Protein AF-A0A1X7UIF7-F1 (afdb_monomer)

Foldseek 3Di:
DPPFDAAAPVCLVVVLVLCVVFPNDLVLLQLLLVLLQHDPVQLVVQCVVQPPNSVSSNSVSSNCQRVVHHCNVVCVGNTLVSNLRSCVSSVVPRSSVSD

pLDDT: mean 93.39, std 8.25, range [45.44, 98.5]

Organism: Amphimedon queenslandica (NCBI:txid400682)

Solvent-accessible surface area (backbone atoms only — not comparable to full-atom values): 5328 Å² total; per-residue (Å²): 129,81,77,76,52,79,54,38,65,88,45,51,64,58,55,53,50,48,46,66,74,30,84,54,63,49,86,48,34,66,56,32,28,46,49,44,22,44,46,70,69,59,51,52,50,40,47,68,77,29,69,93,33,41,67,54,36,39,51,51,41,52,49,42,28,30,68,44,40,78,42,7,55,84,61,71,31,38,27,60,67,38,51,35,50,11,26,46,78,54,74,33,44,74,32,31,78,69,109

Radius of gyration: 12.22 Å; Cα contacts (8 Å, |Δi|>4): 128; chains: 1; bounding box: 25×36×28 Å

Secondary structure (DSSP, 8-state):
-----B--GGGHHHHHHHHHHTT--GGGHHHHHHHTT--HHHHHHHHHHSTT-HHHHHHHHHHHHHTT-TTTTTTT-SBHHHHHHHHHTTT-HHHHTT-

Nearest PDB structures (foldseek):
  2of5-assembly1_L  TM=7.338E-01  e=3.412E-02  Homo sapiens
  5wvc-assembly1_F  TM=6.423E-01  e=1.459E+00  Homo sapiens
  7nsu-assembly1_D  TM=1.682E-01  e=9.543E+00  Escherichia coli

Structure (mmCIF, N/CA/C/O backbone):
data_AF-A0A1X7UIF7-F1
#
_entry.id   AF-A0A1X7UIF7-F1
#
loop_
_atom_site.group_PDB
_atom_site.id
_atom_site.type_symbol
_atom_site.label_atom_id
_atom_site.label_alt_id
_atom_site.label_comp_id
_atom_site.label_asym_id
_atom_site.label_entity_id
_atom_site.label_seq_id
_atom_site.pdbx_PDB_ins_code
_atom_site.Cartn_x
_atom_site.Cartn_y
_atom_site.Cartn_z
_atom_site.occupancy
_atom_site.B_iso_or_equiv
_atom_site.auth_seq_id
_atom_site.auth_comp_id
_atom_site.auth_asym_id
_atom_site.auth_atom_id
_atom_site.pdbx_PDB_model_num
ATOM 1 N N . ILE A 1 1 ? -1.557 21.557 -12.175 1.00 45.44 1 ILE A N 1
ATOM 2 C CA . ILE A 1 1 ? -1.476 20.083 -12.188 1.00 45.44 1 ILE A CA 1
ATOM 3 C C . ILE A 1 1 ? -0.049 19.794 -11.777 1.00 45.44 1 ILE A C 1
ATOM 5 O O . ILE A 1 1 ? 0.831 19.921 -12.618 1.00 45.44 1 ILE A O 1
ATOM 9 N N . GLU A 1 2 ? 0.212 19.625 -10.481 1.00 48.97 2 GLU A N 1
ATOM 10 C CA . GLU A 1 2 ? 1.509 19.074 -10.079 1.00 48.97 2 GLU A CA 1
ATOM 11 C C . GLU A 1 2 ? 1.624 17.710 -10.758 1.00 48.97 2 GLU A C 1
ATOM 13 O O . GLU A 1 2 ? 0.671 16.928 -10.740 1.00 48.97 2 GLU A O 1
ATOM 18 N N . GLU A 1 3 ? 2.711 17.494 -11.496 1.00 59.38 3 GLU A N 1
ATOM 19 C CA . GLU A 1 3 ? 2.938 16.231 -12.186 1.00 59.38 3 GLU A CA 1
ATOM 20 C C . GLU A 1 3 ? 2.932 15.109 -11.150 1.00 59.38 3 GLU A C 1
ATOM 22 O O . GLU A 1 3 ? 3.754 15.083 -10.238 1.00 59.38 3 GLU A O 1
ATOM 27 N N . ASP A 1 4 ? 1.979 14.192 -11.285 1.00 82.06 4 ASP A N 1
ATOM 28 C CA . ASP A 1 4 ? 1.869 13.028 -10.420 1.00 82.06 4 ASP A CA 1
ATOM 29 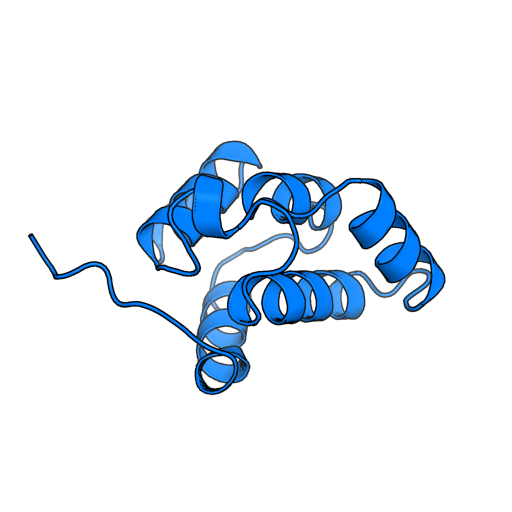C C . ASP A 1 4 ? 3.068 12.100 -10.677 1.00 82.06 4 ASP A C 1
ATOM 31 O O . ASP A 1 4 ? 3.144 11.392 -11.689 1.00 82.06 4 ASP A O 1
ATOM 35 N N . VAL A 1 5 ? 4.059 12.197 -9.789 1.00 90.06 5 VAL A N 1
ATOM 36 C CA . VAL A 1 5 ? 5.385 11.594 -9.947 1.00 90.06 5 VAL A CA 1
ATOM 37 C C . VAL A 1 5 ? 5.306 10.073 -9.854 1.00 90.06 5 VAL A C 1
ATOM 39 O O . VAL A 1 5 ? 4.744 9.516 -8.912 1.00 90.06 5 VAL A O 1
ATOM 42 N N . LEU A 1 6 ? 5.946 9.390 -10.809 1.00 93.75 6 LEU A N 1
ATOM 43 C CA . LEU A 1 6 ? 6.175 7.950 -10.727 1.00 93.75 6 LEU A CA 1
ATOM 44 C C . LEU A 1 6 ? 7.219 7.639 -9.656 1.00 93.75 6 LEU A C 1
ATOM 46 O O . LEU A 1 6 ? 8.404 7.958 -9.786 1.00 93.75 6 LEU A O 1
ATOM 50 N N . LEU A 1 7 ? 6.768 6.941 -8.627 1.00 96.19 7 LEU A N 1
ATOM 51 C CA . LEU A 1 7 ? 7.590 6.419 -7.559 1.00 96.19 7 LEU A CA 1
ATOM 52 C C . LEU A 1 7 ? 8.181 5.060 -7.955 1.00 96.19 7 LEU A C 1
ATOM 54 O O . LEU A 1 7 ? 7.792 4.399 -8.920 1.00 96.19 7 LEU A O 1
ATOM 58 N N . ASN A 1 8 ? 9.201 4.672 -7.206 1.00 96.31 8 ASN A N 1
ATOM 59 C CA . ASN A 1 8 ? 9.926 3.414 -7.343 1.00 96.31 8 ASN A CA 1
ATOM 60 C C . ASN A 1 8 ? 10.548 3.062 -5.989 1.00 96.31 8 ASN A C 1
ATOM 62 O O . ASN A 1 8 ? 10.529 3.889 -5.075 1.00 96.31 8 ASN A O 1
ATOM 66 N N . ILE A 1 9 ? 11.147 1.877 -5.876 1.00 97.69 9 ILE A N 1
ATOM 67 C CA . ILE A 1 9 ? 11.664 1.333 -4.611 1.00 97.69 9 ILE A CA 1
ATOM 68 C C . ILE A 1 9 ? 12.599 2.277 -3.830 1.00 97.69 9 ILE A C 1
ATOM 70 O O . ILE A 1 9 ? 12.641 2.214 -2.603 1.00 97.69 9 ILE A O 1
ATOM 74 N N . LYS A 1 10 ? 13.306 3.208 -4.493 1.00 97.31 10 LYS A N 1
ATOM 75 C CA . LYS A 1 10 ? 14.176 4.192 -3.820 1.00 97.31 10 LYS A CA 1
ATOM 76 C C . LYS A 1 10 ? 13.401 5.161 -2.920 1.00 97.31 10 LYS A C 1
ATOM 78 O O . LYS A 1 10 ? 13.978 5.687 -1.978 1.00 97.31 10 LYS A O 1
ATOM 83 N N . HIS A 1 11 ? 12.108 5.349 -3.175 1.00 97.00 11 HIS A N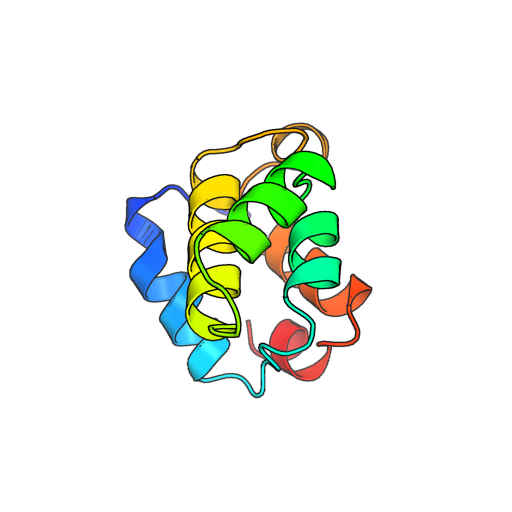 1
ATOM 84 C CA . HIS A 1 11 ? 11.218 6.219 -2.404 1.00 97.00 11 HIS A CA 1
ATOM 85 C C . HIS A 1 11 ? 10.565 5.509 -1.209 1.00 97.00 11 HIS A C 1
ATOM 87 O O . HIS A 1 11 ? 9.808 6.133 -0.469 1.00 97.00 11 HIS A O 1
ATOM 93 N N . LEU A 1 12 ? 10.846 4.216 -0.986 1.00 97.56 12 LEU A N 1
ATOM 94 C CA . LEU A 1 12 ? 10.244 3.442 0.107 1.00 97.56 12 LEU A CA 1
ATOM 95 C C . LEU A 1 12 ? 10.441 4.115 1.470 1.00 97.56 12 LEU A C 1
ATOM 97 O O . LEU A 1 12 ? 9.522 4.131 2.288 1.00 97.56 12 LEU A O 1
ATOM 101 N N . HIS A 1 13 ? 11.633 4.664 1.718 1.00 95.75 13 HIS A N 1
ATOM 102 C CA . HIS A 1 13 ? 11.927 5.343 2.977 1.00 95.75 13 HIS A CA 1
ATOM 103 C C . HIS A 1 13 ? 11.040 6.577 3.174 1.00 95.75 13 HIS A C 1
ATOM 105 O O . HIS A 1 13 ? 10.441 6.730 4.238 1.00 95.75 13 HIS A O 1
ATOM 111 N N . ASP A 1 14 ? 10.913 7.408 2.141 1.00 94.62 14 ASP A N 1
ATOM 112 C CA . ASP A 1 14 ? 10.179 8.672 2.202 1.00 94.62 14 ASP A CA 1
ATOM 113 C C . ASP A 1 14 ? 8.675 8.438 2.355 1.00 94.62 14 ASP A C 1
ATOM 115 O O . ASP A 1 14 ? 8.059 8.984 3.271 1.00 94.62 14 ASP A O 1
ATOM 119 N N . VAL A 1 15 ? 8.100 7.542 1.543 1.00 95.31 15 VAL A N 1
ATOM 120 C CA . VAL A 1 15 ? 6.680 7.159 1.629 1.00 95.31 15 VAL A CA 1
ATOM 121 C C . VAL A 1 15 ? 6.355 6.620 3.022 1.00 95.31 15 VAL A C 1
ATOM 123 O O . VAL A 1 15 ? 5.392 7.038 3.661 1.00 95.31 15 VAL A O 1
ATOM 126 N N . ARG A 1 16 ? 7.201 5.730 3.551 1.00 94.25 16 ARG A N 1
ATOM 127 C CA . ARG A 1 16 ? 7.005 5.157 4.887 1.00 94.25 16 ARG A CA 1
ATOM 128 C C . ARG A 1 16 ? 7.140 6.203 5.995 1.00 94.25 16 ARG A C 1
ATOM 130 O O . ARG A 1 16 ? 6.430 6.127 6.997 1.00 94.25 16 ARG A O 1
ATOM 137 N N . MET A 1 17 ? 8.044 7.169 5.841 1.00 92.75 17 MET A N 1
ATOM 138 C CA . MET A 1 17 ? 8.184 8.280 6.781 1.00 92.75 17 MET A CA 1
ATOM 139 C C . MET A 1 17 ? 6.962 9.199 6.767 1.00 92.75 17 MET A C 1
ATOM 141 O O . MET A 1 17 ? 6.564 9.655 7.837 1.00 92.75 17 MET A O 1
ATOM 145 N N . LEU A 1 18 ? 6.349 9.441 5.607 1.00 93.19 18 LEU A N 1
ATOM 146 C CA . LEU A 1 18 ? 5.104 10.205 5.504 1.00 93.19 18 LEU A CA 1
ATOM 147 C C . LEU A 1 18 ? 3.949 9.487 6.200 1.00 93.19 18 LEU A C 1
ATOM 149 O O . LEU A 1 18 ? 3.348 10.078 7.093 1.00 93.19 18 LEU A O 1
ATOM 153 N N . LEU A 1 19 ? 3.735 8.195 5.915 1.00 92.44 19 LEU A N 1
ATOM 154 C CA . LEU A 1 19 ? 2.703 7.405 6.604 1.00 92.44 19 LEU A CA 1
ATOM 155 C C . LEU A 1 19 ? 2.905 7.385 8.127 1.00 92.44 19 LEU A C 1
ATOM 157 O O . LEU A 1 19 ? 1.951 7.452 8.893 1.00 92.44 19 LEU A O 1
ATOM 161 N N . LYS A 1 20 ? 4.156 7.352 8.598 1.00 89.50 20 LYS A N 1
ATOM 162 C CA . LYS A 1 20 ? 4.457 7.411 10.036 1.00 89.50 20 LYS A CA 1
ATOM 163 C C . LYS A 1 20 ? 4.210 8.793 10.655 1.00 89.50 20 LYS A C 1
ATOM 165 O O . LYS A 1 20 ? 3.920 8.875 11.847 1.00 89.50 20 LYS A O 1
ATOM 170 N N . LYS A 1 21 ? 4.423 9.871 9.897 1.00 90.44 21 LYS A N 1
ATOM 171 C CA . LYS A 1 21 ? 4.154 11.245 10.352 1.00 90.44 21 LYS A CA 1
ATOM 172 C C . LYS A 1 21 ? 2.658 11.542 10.372 1.00 90.44 21 LYS A C 1
ATOM 174 O O . LYS A 1 21 ? 2.212 12.305 11.225 1.00 90.44 21 LYS A O 1
ATOM 179 N N . SER A 1 22 ? 1.909 10.931 9.464 1.00 87.44 22 SER A N 1
ATOM 180 C CA . SER A 1 22 ? 0.455 10.905 9.508 1.00 87.44 22 SER A CA 1
ATOM 181 C C . SER A 1 22 ? -0.065 9.950 10.586 1.00 87.44 22 SER A C 1
ATOM 183 O O . SER A 1 22 ? 0.670 9.109 11.101 1.00 87.44 22 SER A O 1
ATOM 185 N N . GLN A 1 23 ? -1.352 10.044 10.916 1.00 85.06 23 GLN A N 1
ATOM 186 C CA . GLN A 1 23 ? -2.006 9.147 11.877 1.00 85.06 23 GLN A CA 1
ATOM 187 C C . GLN A 1 23 ? -2.427 7.810 11.240 1.00 85.06 23 GLN A C 1
ATOM 189 O O . GLN A 1 23 ? -3.460 7.252 11.606 1.00 85.06 23 GLN A O 1
ATOM 194 N N . PHE A 1 24 ? -1.641 7.300 10.286 1.00 90.25 24 PHE A N 1
ATOM 195 C CA . PHE A 1 24 ? -1.960 6.072 9.570 1.00 90.25 24 PHE A CA 1
ATOM 196 C C . PHE A 1 24 ? -2.028 4.879 10.526 1.00 90.25 24 PHE A C 1
ATOM 198 O O . PHE A 1 24 ? -1.090 4.597 11.282 1.00 90.25 24 PHE A O 1
ATOM 205 N N . SER A 1 25 ? -3.133 4.145 10.463 1.00 90.81 25 SER A N 1
ATOM 206 C CA . SER A 1 25 ? -3.324 2.920 11.224 1.00 90.81 25 SER A CA 1
ATOM 207 C C . SER A 1 25 ? -2.796 1.715 10.453 1.00 90.81 25 SER A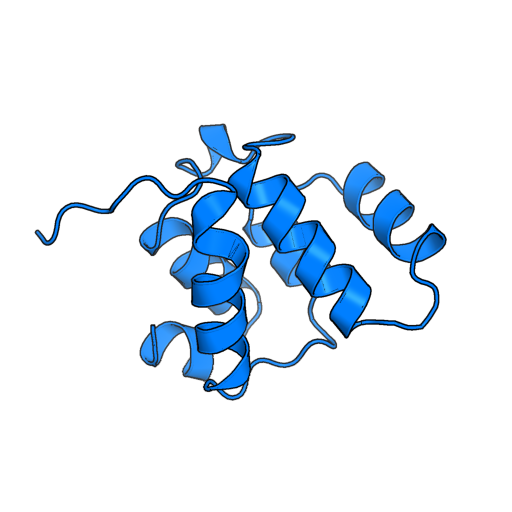 C 1
ATOM 209 O O . SER A 1 25 ? -3.394 1.263 9.480 1.00 90.81 25 SER A O 1
ATOM 211 N N . ASN A 1 26 ? -1.728 1.094 10.960 1.00 90.25 26 ASN A N 1
ATOM 212 C CA . ASN A 1 26 ? -1.218 -0.164 10.400 1.00 90.25 26 ASN A CA 1
ATOM 213 C C . ASN A 1 26 ? -2.222 -1.330 10.514 1.00 90.25 26 ASN A C 1
ATOM 215 O O . ASN A 1 26 ? -1.992 -2.382 9.924 1.00 90.25 26 ASN A O 1
ATOM 219 N N . ALA A 1 27 ? -3.305 -1.194 11.290 1.00 89.19 27 ALA A N 1
ATOM 220 C CA . ALA A 1 27 ? -4.327 -2.235 11.394 1.00 89.19 27 ALA A CA 1
ATOM 221 C C . ALA A 1 27 ? -5.054 -2.466 10.056 1.00 89.19 27 ALA A C 1
ATOM 223 O O . ALA A 1 27 ? -5.407 -3.602 9.753 1.00 89.19 27 ALA A O 1
ATOM 224 N N . GLU A 1 28 ? -5.170 -1.426 9.225 1.00 90.44 28 GLU A N 1
ATOM 225 C CA . GLU A 1 28 ? -5.870 -1.463 7.933 1.00 90.44 28 GLU A CA 1
ATOM 226 C C . GLU A 1 28 ? -4.975 -1.890 6.761 1.00 90.44 28 GLU A C 1
ATOM 228 O O . GLU A 1 28 ? -5.349 -1.745 5.597 1.00 90.44 28 GLU A O 1
ATOM 233 N N . TRP A 1 29 ? -3.789 -2.444 7.039 1.00 95.69 29 TRP A N 1
ATOM 234 C CA . TRP A 1 29 ? -2.795 -2.789 6.015 1.00 95.69 29 TRP A CA 1
ATOM 235 C C . TRP A 1 29 ? -3.347 -3.688 4.900 1.00 95.69 29 TRP A C 1
ATOM 237 O O . TRP A 1 29 ? -2.912 -3.573 3.757 1.00 95.69 29 TRP A O 1
ATOM 247 N N . PHE A 1 30 ? -4.299 -4.571 5.219 1.00 96.19 30 PHE A N 1
ATOM 248 C CA . PHE A 1 30 ? -4.874 -5.501 4.253 1.00 96.19 30 PHE A CA 1
ATOM 249 C C . PHE A 1 30 ? -5.747 -4.766 3.230 1.00 96.19 30 PHE A C 1
ATOM 251 O O . PHE A 1 30 ? -5.537 -4.898 2.026 1.00 96.19 30 PHE A O 1
ATOM 258 N N . ASN A 1 31 ? -6.680 -3.934 3.704 1.00 96.00 31 ASN A N 1
ATOM 259 C CA . ASN A 1 31 ? -7.533 -3.103 2.850 1.00 96.00 31 ASN A CA 1
ATOM 260 C C . ASN A 1 31 ? -6.701 -2.081 2.072 1.00 96.00 31 ASN A C 1
ATOM 262 O O . ASN A 1 31 ? -6.886 -1.908 0.869 1.00 96.00 31 ASN A O 1
ATOM 266 N N . PHE A 1 32 ? -5.718 -1.478 2.741 1.00 96.44 32 PHE A N 1
ATOM 267 C CA . PHE A 1 32 ? -4.751 -0.585 2.119 1.00 96.44 32 PHE A CA 1
ATOM 268 C C . PHE A 1 32 ? -3.996 -1.266 0.964 1.00 96.44 32 PHE A C 1
ATOM 270 O O . PHE A 1 32 ? -3.925 -0.721 -0.135 1.00 96.44 32 PHE A O 1
ATOM 277 N N . GLY A 1 33 ? -3.494 -2.488 1.165 1.00 97.31 33 GLY A N 1
ATOM 278 C CA . GLY A 1 33 ? -2.817 -3.260 0.123 1.00 97.31 33 GLY A CA 1
ATOM 279 C C . GLY A 1 33 ? -3.704 -3.554 -1.093 1.00 97.31 33 GLY A C 1
ATOM 280 O O . GLY A 1 33 ? -3.243 -3.431 -2.227 1.00 97.31 33 GLY A O 1
ATOM 281 N N . LEU A 1 34 ? -4.987 -3.866 -0.877 1.00 97.44 34 LEU A N 1
ATOM 282 C CA . LEU A 1 34 ? -5.959 -4.028 -1.967 1.00 97.44 34 LEU A CA 1
ATOM 283 C C . LEU A 1 34 ? -6.172 -2.715 -2.738 1.00 97.44 34 LEU A C 1
ATOM 285 O O . LEU A 1 34 ? -6.221 -2.724 -3.971 1.00 97.44 34 LEU A O 1
ATOM 289 N N . GLY A 1 35 ? -6.264 -1.586 -2.028 1.00 95.94 35 GLY A N 1
ATOM 290 C CA . GLY A 1 35 ? -6.381 -0.250 -2.623 1.00 95.94 35 GLY A CA 1
ATOM 291 C C . GLY A 1 35 ? -5.200 0.095 -3.534 1.00 95.94 35 GLY A C 1
ATOM 292 O O . GLY A 1 35 ? -5.394 0.630 -4.625 1.00 95.94 35 GLY A O 1
ATOM 293 N N . LEU A 1 36 ? -3.988 -0.314 -3.142 1.00 97.19 36 LEU A N 1
ATOM 294 C CA . LEU A 1 36 ? -2.766 -0.161 -3.941 1.00 97.19 36 LEU A CA 1
ATOM 295 C C . LEU A 1 36 ? -2.726 -1.049 -5.199 1.00 97.19 36 LEU A C 1
ATOM 297 O O . LEU A 1 36 ? -1.849 -0.858 -6.040 1.00 97.19 36 LEU A O 1
ATOM 301 N N . GLY A 1 37 ? -3.650 -2.003 -5.345 1.00 97.38 37 GLY A N 1
ATOM 302 C CA . GLY A 1 37 ? -3.692 -2.942 -6.469 1.00 97.38 37 GLY A CA 1
ATOM 303 C C . GLY A 1 37 ? -2.991 -4.274 -6.216 1.00 97.38 37 GLY A C 1
ATOM 304 O O . GLY A 1 37 ? -2.745 -5.010 -7.168 1.00 97.38 37 GLY A O 1
ATOM 305 N N . LEU A 1 38 ? -2.668 -4.601 -4.962 1.00 98.38 38 LEU A N 1
ATOM 306 C CA . LEU A 1 38 ? -2.125 -5.913 -4.616 1.00 98.38 38 LEU A CA 1
ATOM 307 C C . LEU A 1 38 ? -3.243 -6.946 -4.537 1.00 98.38 38 LEU A C 1
ATOM 309 O O . LEU A 1 38 ? -4.335 -6.677 -4.032 1.00 98.38 38 LEU A O 1
ATOM 313 N N . TYR A 1 39 ? -2.960 -8.158 -4.993 1.00 98.38 39 TYR A N 1
ATOM 314 C CA . TYR A 1 39 ? -3.931 -9.235 -4.934 1.00 98.38 39 TYR A CA 1
ATOM 315 C C . TYR A 1 39 ? -4.047 -9.842 -3.539 1.00 98.38 39 TYR A C 1
ATOM 317 O O . TYR A 1 39 ? -3.098 -9.898 -2.756 1.00 98.38 39 TYR A O 1
ATOM 325 N N . HIS A 1 40 ? -5.223 -10.404 -3.255 1.00 98.19 40 HIS A N 1
ATOM 326 C CA . HIS A 1 40 ? -5.494 -11.102 -2.001 1.00 98.19 40 HIS A CA 1
ATOM 327 C C . HIS A 1 40 ? -4.451 -12.193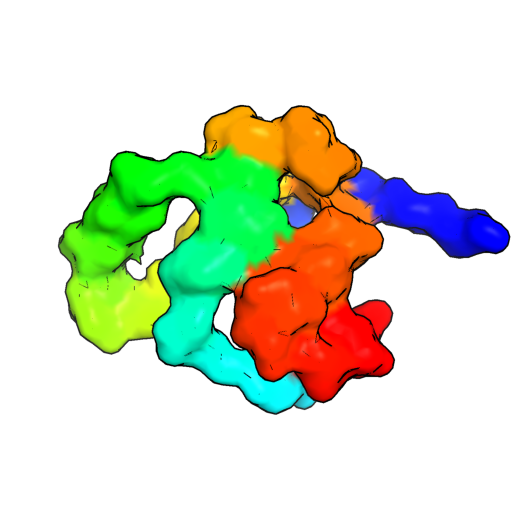 -1.696 1.00 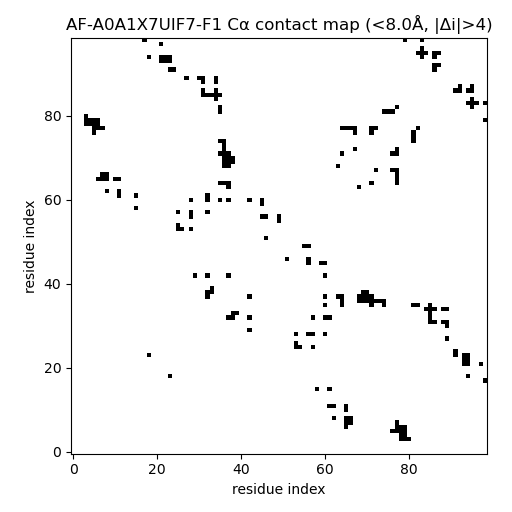98.19 40 HIS A C 1
ATOM 329 O O . HIS A 1 40 ? -4.007 -12.307 -0.560 1.00 98.19 40 HIS A O 1
ATOM 335 N N . ASN A 1 41 ? -4.023 -12.990 -2.682 1.00 98.38 41 ASN A N 1
ATOM 336 C CA . ASN A 1 41 ? -2.989 -14.014 -2.476 1.00 98.38 41 ASN A CA 1
ATOM 337 C C . ASN A 1 41 ? -1.637 -13.400 -2.078 1.00 98.38 41 ASN A C 1
ATOM 339 O O . ASN A 1 41 ? -1.021 -13.903 -1.142 1.00 98.38 41 ASN A O 1
ATOM 343 N N . THR A 1 42 ? -1.218 -12.302 -2.714 1.00 98.50 42 THR A N 1
ATOM 344 C CA . THR A 1 42 ? -0.010 -11.550 -2.343 1.00 98.50 42 THR A CA 1
ATOM 345 C C . THR A 1 42 ? -0.089 -11.074 -0.893 1.00 98.50 42 THR A C 1
ATOM 347 O O . THR A 1 42 ? 0.846 -11.280 -0.120 1.00 98.50 42 THR A O 1
ATOM 350 N N . LEU A 1 43 ? -1.232 -10.519 -0.482 1.00 98.25 43 LEU A N 1
ATOM 351 C CA . LEU A 1 43 ? -1.447 -10.071 0.895 1.00 98.25 43 LEU A CA 1
ATOM 352 C C . LEU A 1 43 ? -1.446 -11.233 1.893 1.00 98.25 43 LEU A C 1
ATOM 354 O O . LEU A 1 43 ? -0.830 -11.127 2.948 1.00 98.25 43 LEU A O 1
ATOM 358 N N . LYS A 1 44 ? -2.066 -12.374 1.568 1.00 98.25 44 LYS A N 1
ATOM 359 C CA . LYS A 1 44 ? -2.006 -13.570 2.426 1.00 98.25 44 LYS A CA 1
ATOM 360 C C . LYS A 1 44 ? -0.578 -14.091 2.581 1.00 98.25 44 LYS A C 1
ATOM 362 O O . LYS A 1 44 ? -0.227 -14.523 3.673 1.00 98.25 44 LYS A O 1
ATOM 367 N N . THR A 1 45 ? 0.246 -14.033 1.535 1.00 98.38 45 THR A N 1
ATOM 368 C CA . THR A 1 45 ? 1.676 -14.360 1.641 1.00 98.38 45 THR A CA 1
ATOM 369 C C . THR A 1 45 ? 2.391 -13.405 2.593 1.00 98.38 45 THR A C 1
ATOM 371 O O . THR A 1 45 ? 3.058 -13.870 3.511 1.00 98.38 45 THR A O 1
ATOM 374 N N . ILE A 1 46 ? 2.166 -12.095 2.461 1.00 98.06 46 ILE A N 1
ATOM 375 C CA . ILE A 1 46 ? 2.722 -11.093 3.384 1.00 98.06 46 ILE A CA 1
ATOM 376 C C . ILE A 1 46 ? 2.289 -11.367 4.837 1.00 98.06 46 ILE A C 1
ATOM 378 O O . ILE A 1 46 ? 3.119 -11.332 5.741 1.00 98.06 46 ILE A O 1
ATOM 382 N N . GLU A 1 47 ? 1.014 -11.689 5.074 1.00 97.31 47 GLU A N 1
ATOM 383 C CA . GLU A 1 47 ? 0.500 -12.018 6.413 1.00 97.31 47 GLU A CA 1
ATOM 384 C C . GLU A 1 47 ? 1.206 -13.234 7.034 1.00 97.31 47 GLU A C 1
ATOM 386 O O . GLU A 1 47 ? 1.473 -13.252 8.237 1.00 97.31 47 GLU A O 1
ATOM 391 N N . MET A 1 48 ? 1.506 -14.252 6.220 1.00 97.25 48 MET A N 1
ATOM 392 C CA . MET A 1 48 ? 2.207 -15.460 6.665 1.00 97.25 48 MET A CA 1
ATOM 393 C C . MET A 1 48 ? 3.683 -15.200 6.974 1.00 97.25 48 MET A C 1
ATOM 395 O O . MET A 1 48 ? 4.196 -15.769 7.938 1.00 97.25 48 MET A O 1
ATOM 399 N N . ASP A 1 49 ? 4.346 -14.350 6.189 1.00 97.25 49 ASP A N 1
ATOM 400 C CA . ASP A 1 49 ? 5.762 -14.010 6.369 1.00 97.25 49 ASP A CA 1
ATOM 401 C C . ASP A 1 49 ? 5.984 -13.063 7.564 1.00 97.25 49 ASP A C 1
ATOM 403 O O . ASP A 1 49 ? 7.033 -13.107 8.212 1.00 97.25 49 ASP A O 1
ATOM 407 N N . TYR A 1 50 ? 4.979 -12.242 7.900 1.00 95.56 50 TYR A N 1
ATOM 408 C CA . TYR A 1 50 ? 5.020 -11.243 8.977 1.00 95.56 50 TYR A CA 1
ATOM 409 C C . TYR A 1 50 ? 3.884 -11.432 9.997 1.00 95.56 50 TYR A C 1
ATOM 411 O O . TYR A 1 50 ? 3.078 -10.524 10.236 1.00 95.56 50 TYR A O 1
ATOM 419 N N . PRO A 1 51 ? 3.801 -12.599 10.661 1.00 92.12 51 PRO A N 1
ATOM 420 C CA . PRO A 1 51 ? 2.692 -12.901 11.550 1.00 92.12 51 PRO A CA 1
ATOM 421 C C . PRO A 1 51 ? 2.679 -11.933 12.738 1.00 92.12 51 PRO A C 1
ATOM 423 O O . PRO A 1 51 ? 3.633 -11.858 13.512 1.00 92.12 51 PRO A O 1
ATOM 426 N N . ARG A 1 52 ? 1.557 -11.223 12.915 1.00 91.25 52 ARG A N 1
ATOM 427 C CA . ARG A 1 52 ? 1.338 -10.202 13.964 1.00 91.25 52 ARG A CA 1
ATOM 428 C C . ARG A 1 52 ? 2.231 -8.954 13.857 1.00 91.25 52 ARG A C 1
ATOM 430 O O . ARG A 1 52 ? 2.158 -8.106 14.744 1.00 91.25 52 ARG A O 1
ATOM 437 N N . ASP A 1 53 ? 3.022 -8.803 12.795 1.00 95.69 53 ASP A N 1
ATOM 438 C CA . ASP A 1 53 ? 3.812 -7.596 12.532 1.00 95.69 53 ASP A CA 1
ATOM 439 C C . ASP A 1 53 ? 3.131 -6.738 11.461 1.00 95.69 53 ASP A C 1
ATOM 441 O O . ASP A 1 53 ? 3.490 -6.751 10.285 1.00 95.69 53 ASP A O 1
ATOM 445 N N . THR A 1 54 ? 2.143 -5.946 11.882 1.00 95.00 54 THR A N 1
ATOM 446 C CA . THR A 1 54 ? 1.407 -5.059 10.970 1.00 95.00 54 THR A CA 1
ATOM 447 C C . THR A 1 54 ? 2.298 -3.989 10.334 1.00 95.00 54 THR A C 1
ATOM 449 O O . THR A 1 54 ? 2.039 -3.568 9.212 1.00 95.00 54 THR A O 1
ATOM 452 N N . ASN A 1 55 ? 3.387 -3.571 10.993 1.00 94.62 55 ASN A N 1
ATOM 453 C CA . ASN A 1 55 ? 4.362 -2.637 10.413 1.00 94.62 55 ASN A CA 1
ATOM 454 C C . ASN A 1 55 ? 5.160 -3.309 9.288 1.00 94.62 55 ASN A C 1
ATOM 456 O O . ASN A 1 55 ? 5.380 -2.706 8.237 1.00 94.62 55 ASN A O 1
ATOM 460 N N . GLY A 1 56 ? 5.558 -4.566 9.498 1.00 96.31 56 GLY A N 1
ATOM 461 C CA . GLY A 1 56 ? 6.112 -5.436 8.466 1.00 96.31 56 GLY A CA 1
ATOM 462 C C . GLY A 1 56 ? 5.172 -5.565 7.275 1.00 96.31 56 GLY A C 1
ATOM 463 O O . GLY A 1 56 ? 5.584 -5.267 6.156 1.00 96.31 56 GLY A O 1
ATOM 464 N N . CYS A 1 57 ? 3.897 -5.877 7.515 1.00 97.62 57 CYS A N 1
ATOM 465 C CA . CYS A 1 57 ? 2.915 -6.014 6.442 1.00 97.62 57 CYS A CA 1
ATOM 466 C C . CYS A 1 57 ? 2.732 -4.728 5.622 1.00 97.62 57 CYS A C 1
ATOM 468 O O . CYS A 1 57 ? 2.745 -4.780 4.393 1.00 97.62 57 CYS A O 1
ATOM 470 N N . VAL A 1 58 ? 2.622 -3.562 6.274 1.00 97.00 58 VAL A N 1
ATOM 471 C CA . VAL A 1 58 ? 2.543 -2.261 5.579 1.00 97.00 58 VAL A CA 1
ATOM 472 C C . VAL A 1 58 ? 3.800 -2.009 4.753 1.00 97.00 58 VAL A C 1
ATOM 474 O O . VAL A 1 58 ? 3.705 -1.600 3.598 1.00 97.00 58 VAL A O 1
ATOM 477 N N . ARG A 1 59 ? 4.987 -2.274 5.316 1.00 97.44 59 ARG A N 1
ATOM 478 C CA . ARG A 1 59 ? 6.253 -2.113 4.590 1.00 97.44 59 ARG A CA 1
ATOM 479 C C . ARG A 1 59 ? 6.273 -2.970 3.327 1.00 97.44 59 ARG A C 1
ATOM 481 O O . ARG A 1 59 ? 6.631 -2.448 2.277 1.00 97.44 59 ARG A O 1
ATOM 488 N N . GLU A 1 60 ? 5.880 -4.236 3.410 1.00 98.25 60 GLU A N 1
ATOM 489 C CA . GLU A 1 60 ? 5.878 -5.116 2.240 1.00 98.25 60 GLU A CA 1
ATOM 490 C C . GLU A 1 60 ? 4.797 -4.743 1.219 1.00 98.25 60 GLU A C 1
ATOM 492 O O . GLU A 1 60 ? 5.049 -4.829 0.018 1.00 98.25 60 GLU A O 1
ATOM 497 N N . CYS A 1 61 ? 3.639 -4.231 1.654 1.00 98.00 61 CYS A N 1
ATOM 498 C CA . CYS A 1 61 ? 2.654 -3.661 0.730 1.00 98.00 61 CYS A CA 1
ATOM 499 C C . CYS A 1 61 ? 3.260 -2.506 -0.081 1.00 98.00 61 CYS A C 1
ATOM 501 O O . CYS A 1 61 ? 3.135 -2.469 -1.304 1.00 98.00 61 CYS A O 1
ATOM 503 N N . LEU A 1 62 ? 3.984 -1.597 0.581 1.00 98.06 62 LEU A N 1
ATOM 504 C CA . LEU A 1 62 ? 4.669 -0.494 -0.094 1.00 98.06 62 LEU A CA 1
ATOM 505 C C . LEU A 1 62 ? 5.777 -0.981 -1.030 1.00 98.06 62 LEU A C 1
ATOM 507 O O . LEU A 1 62 ? 5.922 -0.436 -2.119 1.00 98.06 62 LEU A O 1
ATOM 511 N N . VAL A 1 63 ? 6.551 -1.998 -0.634 1.00 98.44 63 VAL A N 1
ATOM 512 C CA . VAL A 1 63 ? 7.573 -2.613 -1.499 1.00 98.44 63 VAL A CA 1
ATOM 513 C C . VAL A 1 63 ? 6.923 -3.133 -2.777 1.00 98.44 63 VAL A C 1
ATOM 515 O O . VAL A 1 63 ? 7.316 -2.719 -3.865 1.00 98.44 63 VAL A O 1
ATOM 518 N N . LYS A 1 64 ? 5.884 -3.967 -2.658 1.00 98.38 64 LYS A N 1
ATOM 519 C CA . LYS A 1 64 ? 5.189 -4.558 -3.810 1.00 98.38 64 LYS A CA 1
ATOM 520 C C . LYS A 1 64 ? 4.532 -3.514 -4.703 1.00 98.38 64 LYS A C 1
ATOM 522 O O . LYS A 1 64 ? 4.618 -3.613 -5.926 1.00 98.38 64 LYS A O 1
ATOM 527 N N . TRP A 1 65 ? 3.945 -2.483 -4.108 1.00 98.44 65 TRP A N 1
ATOM 528 C CA . TRP A 1 65 ? 3.392 -1.358 -4.851 1.00 98.44 65 TRP A CA 1
ATOM 529 C C . TRP A 1 65 ? 4.475 -0.583 -5.617 1.00 98.44 65 TRP A C 1
ATOM 531 O O . TRP A 1 65 ? 4.345 -0.375 -6.820 1.00 98.44 65 TRP A O 1
ATOM 541 N N . LEU A 1 66 ? 5.601 -0.237 -4.984 1.00 98.19 66 LEU A N 1
ATOM 542 C CA . LEU A 1 66 ? 6.718 0.462 -5.640 1.00 98.19 66 LEU A CA 1
ATOM 543 C C . LEU A 1 66 ? 7.440 -0.389 -6.700 1.00 98.19 66 LEU A C 1
ATOM 545 O O . LEU A 1 66 ? 8.055 0.165 -7.615 1.00 98.19 66 LEU A O 1
ATOM 549 N N . GLU A 1 67 ? 7.368 -1.715 -6.585 1.00 97.88 67 GLU A N 1
ATOM 550 C CA . GLU A 1 67 ? 7.807 -2.687 -7.596 1.00 97.88 67 GLU A CA 1
ATOM 551 C C . GLU A 1 67 ? 6.787 -2.880 -8.728 1.00 97.88 67 GLU A C 1
ATOM 553 O O . GLU A 1 67 ? 7.111 -3.512 -9.734 1.00 97.88 67 GLU A O 1
ATOM 558 N N . LYS A 1 68 ? 5.590 -2.291 -8.604 1.00 97.19 68 LYS A N 1
ATOM 559 C CA . LYS A 1 68 ? 4.477 -2.402 -9.556 1.00 97.19 68 LYS A CA 1
ATOM 560 C C . LYS A 1 68 ? 4.000 -3.846 -9.743 1.00 97.19 68 LYS A C 1
ATOM 562 O O . LYS A 1 68 ? 3.733 -4.267 -10.868 1.00 97.19 68 LYS A O 1
ATOM 567 N N . ALA A 1 69 ? 3.941 -4.599 -8.647 1.00 97.81 69 ALA A N 1
ATOM 568 C CA . ALA A 1 69 ? 3.395 -5.951 -8.631 1.00 97.81 69 ALA A CA 1
ATOM 569 C C . ALA A 1 69 ? 1.891 -5.963 -8.961 1.00 97.81 69 ALA A C 1
ATOM 571 O O . ALA A 1 69 ? 1.222 -4.939 -8.840 1.00 97.81 69 ALA A O 1
ATOM 572 N N . ASP A 1 70 ? 1.365 -7.134 -9.318 1.00 98.12 70 ASP A N 1
ATOM 573 C CA . ASP A 1 70 ? -0.071 -7.368 -9.513 1.00 98.12 70 ASP A CA 1
ATOM 574 C C . ASP A 1 70 ? -0.737 -6.294 -10.412 1.00 98.12 70 ASP A C 1
ATOM 576 O O . ASP A 1 70 ? -0.207 -5.957 -11.475 1.00 98.12 70 ASP A O 1
ATOM 580 N N . ASP A 1 71 ? -1.869 -5.730 -9.981 1.00 97.25 71 ASP A N 1
ATOM 581 C CA . ASP A 1 71 ? -2.667 -4.747 -10.728 1.00 97.25 71 ASP A CA 1
ATOM 582 C C . ASP A 1 71 ? -2.234 -3.291 -10.482 1.00 97.25 71 ASP A C 1
ATOM 584 O O . ASP A 1 71 ? -2.946 -2.355 -10.851 1.00 97.25 71 ASP A O 1
ATOM 588 N N . VAL A 1 72 ? -1.071 -3.043 -9.869 1.00 97.12 72 VAL A N 1
ATOM 589 C CA . VAL A 1 72 ? -0.634 -1.676 -9.522 1.00 97.12 72 VAL A CA 1
ATOM 590 C C . VAL A 1 72 ? -0.627 -0.752 -10.745 1.00 97.12 72 VAL A C 1
ATOM 592 O O . VAL A 1 72 ? -1.047 0.402 -10.655 1.00 97.12 72 VAL A O 1
ATOM 595 N N . ASN A 1 73 ? -0.178 -1.237 -11.907 1.00 96.12 73 ASN A N 1
ATOM 596 C CA . ASN A 1 73 ? -0.173 -0.431 -13.132 1.00 96.12 73 ASN A CA 1
ATOM 597 C C . ASN A 1 73 ? -1.589 -0.128 -13.638 1.00 96.12 73 ASN A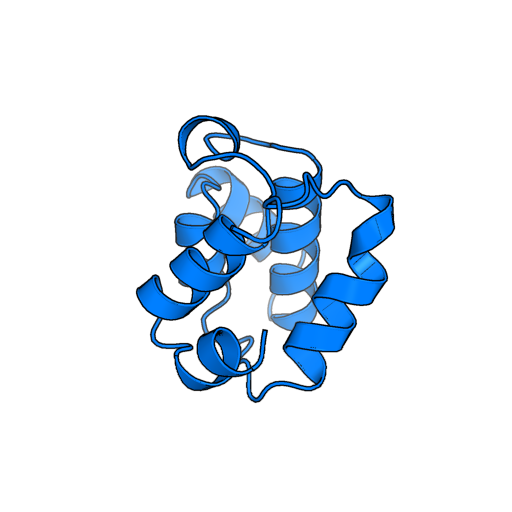 C 1
ATOM 599 O O . ASN A 1 73 ? -1.852 1.006 -14.042 1.00 96.12 73 ASN A O 1
ATOM 603 N N . ASP A 1 74 ? -2.502 -1.092 -13.543 1.00 95.25 74 ASP A N 1
ATOM 604 C CA . ASP A 1 74 ? -3.902 -0.934 -13.948 1.00 95.25 74 ASP A CA 1
ATOM 605 C C . ASP A 1 74 ? -4.661 0.006 -12.995 1.00 95.25 74 ASP A C 1
ATOM 607 O O . ASP A 1 74 ? -5.595 0.700 -13.397 1.00 95.25 74 ASP A O 1
ATOM 611 N N . LYS A 1 75 ? -4.197 0.120 -11.744 1.00 92.31 75 LYS A N 1
ATOM 612 C CA . LYS A 1 75 ? -4.660 1.100 -10.749 1.00 92.31 75 LYS A CA 1
ATOM 613 C C . LYS A 1 75 ? -4.056 2.502 -10.908 1.00 92.31 75 LYS A C 1
ATOM 615 O O . LYS A 1 75 ? -4.390 3.388 -10.126 1.00 92.31 75 LYS A O 1
ATOM 620 N N . GLY A 1 76 ? -3.224 2.736 -11.926 1.00 93.38 76 GLY A N 1
ATOM 621 C CA . GLY A 1 76 ? -2.624 4.046 -12.221 1.00 93.38 76 GLY A CA 1
ATOM 622 C C . GLY A 1 76 ? -1.117 4.138 -11.957 1.00 93.38 76 GLY A C 1
ATOM 623 O O . GLY A 1 76 ? -0.515 5.187 -12.216 1.00 93.38 76 GLY A O 1
ATOM 624 N N . GLY A 1 77 ? -0.499 3.037 -11.521 1.00 95.69 77 GLY A N 1
ATOM 625 C CA . GLY A 1 77 ? 0.925 2.915 -11.219 1.00 95.69 77 GLY A CA 1
ATOM 626 C C . GLY A 1 77 ? 1.285 3.400 -9.817 1.00 95.69 77 GLY A C 1
ATOM 627 O O . GLY A 1 77 ? 0.463 3.955 -9.105 1.00 95.69 77 GLY A O 1
ATOM 628 N N . ALA A 1 78 ? 2.545 3.221 -9.420 1.00 97.00 78 ALA A N 1
ATOM 629 C CA . ALA A 1 78 ? 3.033 3.708 -8.134 1.00 97.00 78 ALA A CA 1
ATOM 630 C C . ALA A 1 78 ? 3.213 5.234 -8.144 1.00 97.00 78 ALA A C 1
ATOM 632 O O . ALA A 1 78 ? 4.277 5.724 -8.523 1.00 97.00 78 ALA A O 1
ATOM 633 N N . LYS A 1 79 ? 2.170 5.984 -7.780 1.00 95.94 79 LYS A N 1
ATOM 634 C CA . LYS A 1 79 ? 2.165 7.456 -7.753 1.00 95.94 79 LYS A CA 1
ATOM 635 C C . LYS A 1 79 ? 1.499 8.010 -6.497 1.00 95.94 79 LYS A C 1
ATOM 637 O O . LYS A 1 79 ? 0.689 7.317 -5.880 1.00 95.94 79 LYS A O 1
ATOM 642 N N . TRP A 1 80 ? 1.767 9.266 -6.148 1.00 94.69 80 TRP A N 1
ATOM 643 C CA . TRP A 1 80 ? 1.141 9.900 -4.981 1.00 94.69 80 TRP A CA 1
ATOM 644 C C . TRP A 1 80 ? -0.385 9.885 -5.062 1.00 94.69 80 TRP A C 1
ATOM 646 O O . TRP A 1 80 ? -1.024 9.492 -4.092 1.00 94.69 80 TRP A O 1
ATOM 656 N N . SER A 1 81 ? -0.970 10.178 -6.228 1.00 94.25 81 SER A N 1
ATOM 657 C CA . SER A 1 81 ? -2.432 10.147 -6.387 1.00 94.25 81 SER A CA 1
ATOM 658 C C . SER A 1 81 ? -3.040 8.770 -6.085 1.00 94.25 81 SER A C 1
ATOM 660 O O . SER A 1 81 ? -4.081 8.672 -5.441 1.00 94.25 81 SER A O 1
ATOM 662 N N . THR A 1 82 ? -2.372 7.689 -6.503 1.00 94.88 82 THR A N 1
ATOM 663 C CA . THR A 1 82 ? -2.834 6.316 -6.243 1.00 94.88 82 THR A CA 1
ATOM 664 C C . THR A 1 82 ? -2.663 5.913 -4.783 1.00 94.88 82 THR A C 1
ATOM 666 O O . THR A 1 82 ? -3.486 5.164 -4.266 1.00 94.88 82 THR A O 1
ATOM 669 N N . LEU A 1 83 ? -1.635 6.437 -4.105 1.00 95.62 83 LEU A N 1
ATOM 670 C CA . LEU A 1 83 ? -1.443 6.242 -2.671 1.00 95.62 83 LEU A CA 1
ATOM 671 C C . LEU A 1 83 ? -2.543 6.955 -1.877 1.00 95.62 83 LEU A C 1
ATOM 673 O O . LEU A 1 83 ? -3.161 6.329 -1.025 1.00 95.62 83 LEU A O 1
ATOM 677 N N . ILE A 1 84 ? -2.802 8.229 -2.186 1.00 95.00 84 ILE A N 1
ATOM 678 C CA . ILE A 1 84 ? -3.862 9.042 -1.567 1.00 95.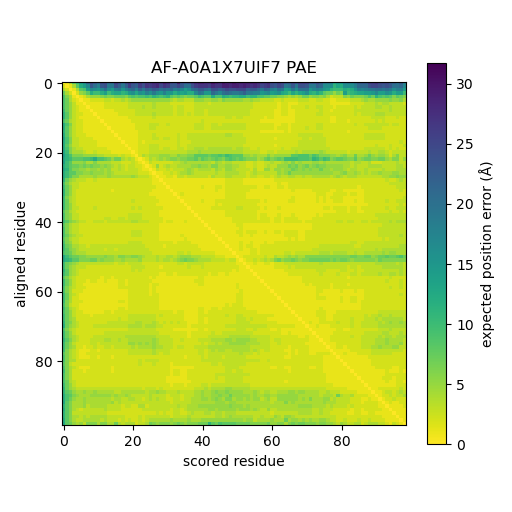00 84 ILE A CA 1
ATOM 679 C C . ILE A 1 84 ? -5.212 8.351 -1.7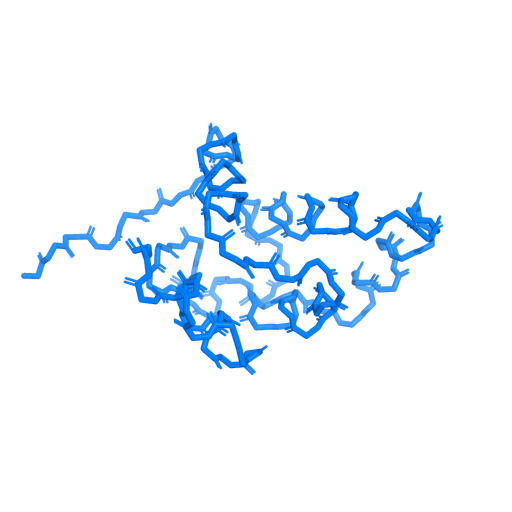46 1.00 95.00 84 ILE A C 1
ATOM 681 O O . ILE A 1 84 ? -5.902 8.094 -0.766 1.00 95.00 84 ILE A O 1
ATOM 685 N N . LYS A 1 85 ? -5.538 7.929 -2.970 1.00 94.56 85 LYS A N 1
ATOM 686 C CA . LYS A 1 85 ? -6.781 7.205 -3.240 1.00 94.56 85 LYS A CA 1
ATOM 687 C C . LYS A 1 85 ? -6.895 5.902 -2.441 1.00 94.56 85 LYS A C 1
ATOM 689 O O . LYS A 1 85 ? -7.949 5.611 -1.892 1.00 94.56 85 LYS A O 1
ATOM 694 N N . ALA A 1 86 ? -5.817 5.120 -2.348 1.00 95.06 86 ALA A N 1
ATOM 695 C CA . ALA A 1 86 ? -5.819 3.891 -1.556 1.00 95.06 86 ALA A CA 1
ATOM 696 C C . ALA A 1 86 ? -6.023 4.155 -0.054 1.00 95.06 86 ALA A C 1
ATOM 698 O O . ALA A 1 86 ? -6.579 3.304 0.635 1.00 95.06 86 ALA A O 1
ATOM 699 N N . LEU A 1 87 ? -5.572 5.310 0.448 1.00 95.25 87 LEU A N 1
ATOM 700 C CA . LEU A 1 87 ? -5.794 5.754 1.825 1.00 95.25 87 LEU A CA 1
ATOM 701 C C . LEU A 1 87 ? -7.244 6.197 2.050 1.00 95.25 87 LEU A C 1
ATOM 703 O O . LEU A 1 87 ? -7.832 5.831 3.063 1.00 95.25 87 LEU A O 1
ATOM 707 N N . GLU A 1 88 ? -7.827 6.943 1.113 1.00 93.50 88 GLU A N 1
ATOM 708 C CA . GLU A 1 88 ? -9.246 7.322 1.146 1.00 93.50 88 GLU A CA 1
ATOM 709 C C . GLU A 1 88 ? -10.149 6.078 1.131 1.00 93.50 88 GLU A C 1
ATOM 711 O O . GLU A 1 88 ? -11.046 5.947 1.963 1.00 93.50 88 GLU A O 1
ATOM 716 N N . ASP A 1 89 ? -9.853 5.117 0.249 1.00 90.88 89 ASP A N 1
ATOM 717 C CA . ASP A 1 89 ? -10.606 3.866 0.094 1.00 90.88 89 ASP A CA 1
ATOM 718 C C . ASP A 1 89 ? -10.544 2.956 1.345 1.00 90.88 89 ASP A C 1
ATOM 720 O O . ASP A 1 89 ? -11.377 2.059 1.487 1.00 90.88 89 ASP A O 1
ATOM 724 N N . CYS A 1 90 ? -9.581 3.161 2.258 1.00 90.06 90 CYS A N 1
ATOM 725 C CA . CYS A 1 90 ? -9.465 2.423 3.525 1.00 90.06 90 CYS A CA 1
ATOM 726 C C . CYS A 1 90 ? -9.711 3.288 4.776 1.00 90.06 90 CYS A C 1
ATOM 728 O O . CYS A 1 90 ? -9.208 2.981 5.862 1.00 90.06 90 CYS A O 1
ATOM 730 N N . ASP A 1 91 ? -10.483 4.369 4.625 1.00 89.50 91 ASP A N 1
ATOM 731 C CA . ASP A 1 91 ? -10.889 5.287 5.698 1.00 89.50 91 ASP A CA 1
ATOM 732 C C . ASP A 1 91 ? -9.712 5.981 6.421 1.00 89.50 91 ASP A C 1
ATOM 734 O O . ASP A 1 91 ? -9.849 6.504 7.530 1.00 89.50 91 ASP A O 1
ATOM 738 N N . GLN A 1 92 ? -8.540 6.056 5.784 1.00 90.81 92 GLN A N 1
ATOM 739 C CA . GLN A 1 92 ? -7.357 6.776 6.268 1.00 90.81 92 GLN A CA 1
ATOM 740 C C . GLN A 1 92 ? -7.332 8.228 5.762 1.00 90.81 92 GLN A C 1
ATOM 742 O O . GLN A 1 92 ? -6.271 8.766 5.443 1.00 90.81 92 GLN A O 1
ATOM 747 N N . ASN A 1 93 ? -8.494 8.891 5.727 1.00 89.75 93 ASN A N 1
ATOM 748 C CA . ASN A 1 93 ? -8.671 10.239 5.163 1.00 89.75 93 ASN A CA 1
ATOM 749 C C . ASN A 1 93 ? -7.736 11.286 5.790 1.00 89.75 93 ASN A C 1
ATOM 751 O O . ASN A 1 93 ? -7.165 12.107 5.089 1.00 89.75 93 ASN A O 1
ATOM 755 N N . SER A 1 94 ? -7.483 11.211 7.100 1.00 89.94 94 SER A N 1
ATOM 756 C CA . SER A 1 94 ? -6.539 12.119 7.773 1.00 89.94 94 SER A CA 1
ATOM 757 C C . SER A 1 94 ? -5.089 11.953 7.307 1.00 89.94 94 SER A C 1
ATOM 759 O O . SER A 1 94 ? -4.289 12.879 7.421 1.00 89.94 94 SER A O 1
ATOM 761 N N . THR A 1 95 ? -4.734 10.764 6.816 1.00 89.62 95 THR A N 1
ATOM 762 C CA . THR A 1 95 ? -3.432 10.491 6.206 1.00 89.62 95 THR A CA 1
ATOM 763 C C . THR A 1 95 ? -3.412 10.921 4.747 1.00 89.62 95 THR A C 1
ATOM 765 O O . THR A 1 95 ? -2.415 11.489 4.317 1.00 89.62 95 THR A O 1
ATOM 768 N N . ALA A 1 96 ? -4.506 10.691 4.018 1.00 92.12 96 ALA A N 1
ATOM 769 C CA . ALA A 1 96 ? -4.682 11.174 2.654 1.00 92.12 96 ALA A CA 1
ATOM 770 C C . ALA A 1 96 ? -4.547 12.705 2.582 1.00 92.12 96 ALA A C 1
ATOM 772 O O . ALA A 1 96 ? -3.732 13.194 1.816 1.00 92.12 96 ALA A O 1
ATOM 773 N N . ASP A 1 97 ? -5.232 13.443 3.463 1.00 91.69 97 ASP A N 1
ATOM 774 C CA . ASP A 1 97 ? -5.175 14.912 3.545 1.00 91.69 97 ASP A CA 1
ATOM 775 C C . ASP A 1 97 ? -3.785 15.460 3.926 1.00 91.69 97 ASP A C 1
ATOM 777 O O . ASP A 1 97 ? -3.487 16.635 3.702 1.00 91.69 97 ASP A O 1
ATOM 781 N N . TYR A 1 98 ? -2.950 14.642 4.577 1.00 90.44 98 TYR A N 1
ATOM 782 C CA . TYR A 1 98 ? -1.606 15.034 5.007 1.00 90.44 98 TYR A CA 1
ATOM 783 C C . TYR A 1 98 ? -0.562 14.923 3.887 1.00 90.44 98 TYR A C 1
ATOM 785 O O . TYR A 1 98 ? 0.464 15.608 3.952 1.00 90.44 98 TYR A O 1
ATOM 793 N N . ILE A 1 99 ? -0.783 14.019 2.929 1.00 86.88 99 ILE A N 1
ATOM 794 C CA . ILE A 1 99 ? 0.152 13.677 1.847 1.00 86.88 99 ILE A CA 1
ATOM 795 C C . ILE A 1 99 ? -0.116 14.564 0.637 1.00 86.88 99 ILE A C 1
ATOM 797 O O . ILE A 1 99 ? 0.881 15.132 0.138 1.00 86.88 99 ILE A O 1
#

Sequence (99 aa):
IEEDVLLNIKHLHDVRMLLKKSQFSNAEWFNFGLGLGLYHNTLK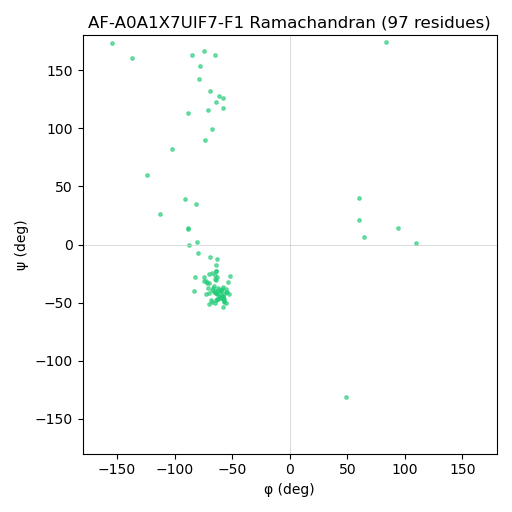TIEMDYPRDTNGCVRECLVKWLEKADDVNDKGGAKWSTLIKALEDCDQNSTADYI

InterPro domains:
  IPR000488 Death domain [PF00531] (17-97)
  IPR000488 Death domain [PS50017] (27-99)
  IPR011029 Death-like domain superfamily [G3DSA:1.10.533.10] (9-99)
  IPR011029 Death-like domain superfamily [SSF47986] (12-99)

Mean predicted aligned error: 3.28 Å